Protein AF-A0A2M8T630-F1 (afdb_monomer_lite)

Sequence (94 aa):
MEMFDGIELLSTEGIIDYNGVQDFPGGYVLIGYHYDGRYVIDTNKSKNGLGYMLYLDSIDDIEDAVNLDSNFEIWFDTLVSFNGTKYWEVSPNN

Secondary structure (DSSP, 8-state):
----SSEEEPPHHHHHHHHTT--PPTTEEEEEEETTEEEEEETTTGGGSSS-EEEE-TT--GGGPEE-SS-HHHHHHHHHHHHTTSS-------

Foldseek 3Di:
DPQQQDKAFADPVRQVVVVVPDPAPPQKTWGIDHRLKTWIFRNVCVVVPWQGIWIDHNPDDPVPTDGPRGDPVVVVVVVCVVCDPPRDDDDDDD

Structure (mmCIF, N/CA/C/O backbone):
data_AF-A0A2M8T630-F1
#
_entry.id   AF-A0A2M8T630-F1
#
loop_
_atom_site.group_PDB
_atom_site.id
_atom_site.type_symbol
_atom_site.label_atom_id
_atom_site.label_alt_id
_atom_site.label_comp_id
_atom_site.label_asym_id
_atom_site.label_entity_id
_atom_site.label_seq_id
_atom_site.pdbx_PDB_ins_code
_atom_site.Cartn_x
_atom_site.Cartn_y
_atom_site.Cartn_z
_atom_site.occupancy
_atom_site.B_iso_or_equiv
_atom_site.auth_seq_id
_atom_site.auth_comp_id
_atom_site.auth_asym_id
_atom_site.auth_atom_id
_atom_site.pdbx_PDB_model_num
ATOM 1 N N . MET A 1 1 ? 23.638 -1.778 1.362 1.00 48.75 1 MET A N 1
ATOM 2 C CA . MET A 1 1 ? 22.298 -1.357 1.800 1.00 48.75 1 MET A CA 1
ATOM 3 C C . MET A 1 1 ? 21.898 -2.354 2.864 1.00 48.75 1 MET A C 1
ATOM 5 O O . MET A 1 1 ? 21.920 -3.541 2.563 1.00 48.75 1 MET A O 1
ATOM 9 N N . GLU A 1 2 ? 21.739 -1.921 4.115 1.00 50.28 2 GLU A N 1
ATOM 10 C CA . GLU A 1 2 ? 21.213 -2.815 5.151 1.00 50.28 2 GLU A CA 1
ATOM 11 C C . GLU A 1 2 ? 19.765 -3.121 4.791 1.00 50.28 2 GLU A C 1
ATOM 13 O O . GLU A 1 2 ? 18.978 -2.211 4.542 1.00 50.28 2 GLU A O 1
ATOM 18 N N . MET A 1 3 ? 19.461 -4.403 4.645 1.00 50.72 3 MET A N 1
ATOM 19 C CA . MET A 1 3 ? 18.132 -4.859 4.281 1.00 50.72 3 MET A CA 1
ATOM 20 C C . MET A 1 3 ? 17.322 -4.897 5.575 1.00 50.72 3 MET A C 1
ATOM 22 O O . MET A 1 3 ? 17.622 -5.698 6.462 1.00 50.72 3 MET A O 1
ATOM 26 N N . PHE A 1 4 ? 16.367 -3.980 5.721 1.00 58.59 4 PHE A N 1
ATOM 27 C CA . PHE A 1 4 ? 15.449 -3.999 6.854 1.00 58.59 4 PHE A CA 1
ATOM 28 C C . PHE A 1 4 ? 14.614 -5.282 6.791 1.00 58.59 4 PHE A C 1
ATOM 30 O O . PHE A 1 4 ? 14.013 -5.589 5.765 1.00 58.59 4 PHE A O 1
ATOM 37 N N . ASP A 1 5 ? 14.577 -6.030 7.892 1.00 68.12 5 ASP A N 1
ATOM 38 C CA . ASP A 1 5 ? 13.879 -7.321 8.007 1.00 68.12 5 ASP A CA 1
ATOM 39 C C . ASP A 1 5 ? 12.362 -7.133 8.237 1.00 68.12 5 ASP A C 1
ATOM 41 O O . ASP A 1 5 ? 11.734 -7.841 9.022 1.00 68.12 5 ASP A O 1
ATOM 45 N N . GLY A 1 6 ? 11.778 -6.097 7.629 1.00 78.06 6 GLY A N 1
ATOM 46 C CA . GLY A 1 6 ? 10.436 -5.621 7.939 1.00 78.06 6 GLY A CA 1
ATOM 47 C C . GLY A 1 6 ? 9.813 -4.781 6.831 1.00 78.06 6 GLY A C 1
ATOM 48 O O . GLY A 1 6 ? 10.312 -4.704 5.711 1.00 78.06 6 GLY A O 1
ATOM 49 N N . ILE A 1 7 ? 8.672 -4.178 7.153 1.00 86.50 7 ILE A N 1
ATOM 50 C CA . ILE A 1 7 ? 7.923 -3.334 6.223 1.00 86.50 7 ILE A CA 1
ATOM 51 C C . ILE A 1 7 ? 8.436 -1.903 6.331 1.00 86.50 7 ILE A C 1
ATOM 53 O O . ILE A 1 7 ? 8.436 -1.321 7.415 1.00 86.50 7 ILE A O 1
ATOM 57 N N . GLU A 1 8 ? 8.832 -1.333 5.199 1.00 88.44 8 GLU A N 1
ATOM 58 C CA . GLU A 1 8 ? 9.260 0.056 5.094 1.00 88.44 8 GLU A CA 1
ATOM 59 C C . GLU A 1 8 ? 8.145 0.885 4.457 1.00 88.44 8 GLU A C 1
ATOM 61 O O . GLU A 1 8 ? 7.710 0.606 3.340 1.00 88.44 8 GLU A O 1
ATOM 66 N N . LEU A 1 9 ? 7.676 1.911 5.166 1.00 91.38 9 LEU A N 1
ATOM 67 C CA . LEU A 1 9 ? 6.747 2.903 4.631 1.00 91.38 9 LEU A CA 1
ATOM 68 C C . LEU A 1 9 ? 7.517 4.130 4.153 1.00 91.38 9 LEU A C 1
ATOM 70 O O . LEU A 1 9 ? 8.367 4.658 4.869 1.00 91.38 9 LEU A O 1
ATOM 74 N N . LEU A 1 10 ? 7.182 4.606 2.958 1.00 92.06 10 LEU A N 1
ATOM 75 C CA . LEU A 1 10 ? 7.792 5.800 2.390 1.00 92.06 10 LEU A CA 1
ATOM 76 C C . LEU A 1 10 ? 7.324 7.058 3.129 1.00 92.06 10 LEU A C 1
ATOM 78 O O . LEU A 1 10 ? 6.147 7.200 3.471 1.00 92.06 10 LEU A O 1
ATOM 82 N N . SER A 1 11 ? 8.236 8.018 3.310 1.00 91.38 11 SER A N 1
ATOM 83 C CA . SER A 1 11 ? 7.845 9.384 3.671 1.00 91.38 11 SER A CA 1
ATOM 84 C C . SER A 1 11 ? 7.021 10.013 2.544 1.00 91.38 11 SER A C 1
ATOM 86 O O . SER A 1 11 ? 7.034 9.541 1.408 1.00 91.38 11 SER A O 1
ATOM 88 N N . THR A 1 12 ? 6.335 11.123 2.813 1.00 92.19 12 THR A N 1
ATOM 89 C CA . THR A 1 12 ? 5.604 11.844 1.760 1.00 92.19 12 THR A CA 1
ATOM 90 C C . THR A 1 12 ? 6.518 12.331 0.638 1.00 92.19 12 THR A C 1
ATOM 92 O O . THR A 1 12 ? 6.106 12.297 -0.518 1.00 92.19 12 THR A O 1
ATOM 95 N N . GLU A 1 13 ? 7.755 12.747 0.946 1.00 92.88 13 GLU A N 1
ATOM 96 C CA . GLU A 1 13 ? 8.738 13.073 -0.097 1.00 92.88 13 GLU A CA 1
ATOM 97 C C . GLU A 1 13 ? 9.152 11.818 -0.867 1.00 92.88 13 GLU A C 1
ATOM 99 O O . GLU A 1 13 ? 9.148 11.831 -2.092 1.00 92.88 13 GLU A O 1
ATOM 104 N N . GLY A 1 14 ? 9.395 10.705 -0.165 1.00 91.00 14 GLY A N 1
ATOM 105 C CA . GLY A 1 14 ? 9.694 9.422 -0.795 1.00 91.00 14 GLY A CA 1
ATOM 106 C C . GLY A 1 14 ? 8.581 8.965 -1.740 1.00 91.00 14 GLY A C 1
ATOM 107 O O . GLY A 1 14 ? 8.863 8.519 -2.845 1.00 91.00 14 GLY A O 1
ATOM 108 N N . ILE A 1 15 ? 7.312 9.130 -1.364 1.00 92.38 15 ILE A N 1
ATOM 109 C CA . ILE A 1 15 ? 6.178 8.825 -2.245 1.00 92.38 15 ILE A CA 1
ATOM 110 C C . ILE A 1 15 ? 6.268 9.650 -3.533 1.00 92.38 15 ILE A C 1
ATOM 112 O O . ILE A 1 15 ? 6.078 9.090 -4.609 1.00 92.38 15 ILE A O 1
ATOM 116 N N . ILE A 1 16 ? 6.576 10.945 -3.452 1.00 90.56 16 ILE A N 1
ATOM 117 C CA . ILE A 1 16 ? 6.706 11.808 -4.635 1.00 90.56 16 ILE A CA 1
ATOM 118 C C . ILE A 1 16 ? 7.889 11.357 -5.504 1.00 90.56 16 ILE A C 1
ATOM 120 O O . ILE A 1 16 ? 7.727 11.175 -6.711 1.00 90.56 16 ILE A O 1
ATOM 124 N N . ASP A 1 17 ? 9.050 11.133 -4.891 1.00 90.50 17 ASP A N 1
ATOM 125 C CA . ASP A 1 17 ? 10.292 10.823 -5.597 1.00 90.50 17 ASP A CA 1
ATOM 126 C C . ASP A 1 17 ? 10.251 9.438 -6.252 1.00 90.50 17 ASP A C 1
ATOM 128 O O . ASP A 1 17 ? 10.511 9.302 -7.450 1.00 90.50 17 ASP A O 1
ATOM 132 N N . TYR A 1 18 ? 9.873 8.402 -5.496 1.00 88.56 18 TYR A N 1
ATOM 133 C CA . TYR A 1 18 ? 9.842 7.033 -6.005 1.00 88.56 18 TYR A CA 1
ATOM 134 C C . TYR A 1 18 ? 8.753 6.847 -7.060 1.00 88.56 18 TYR A C 1
ATOM 136 O O . TYR A 1 18 ? 9.023 6.235 -8.089 1.00 88.56 18 TYR A O 1
ATOM 144 N N . ASN A 1 19 ? 7.549 7.402 -6.874 1.00 89.69 19 ASN A N 1
ATOM 145 C CA . ASN A 1 19 ? 6.495 7.285 -7.890 1.00 89.69 19 ASN A CA 1
ATOM 146 C C . ASN A 1 19 ? 6.782 8.109 -9.152 1.00 89.69 19 ASN A C 1
ATOM 148 O O . ASN A 1 19 ? 6.208 7.813 -10.194 1.00 89.69 19 ASN A O 1
ATOM 152 N N . GLY A 1 20 ? 7.688 9.092 -9.101 1.00 83.88 20 GLY A N 1
ATOM 153 C CA . GLY A 1 20 ? 8.148 9.807 -10.293 1.00 83.88 20 GLY A CA 1
ATOM 154 C C . GLY A 1 20 ? 8.918 8.929 -11.289 1.00 83.88 20 GLY A C 1
ATOM 155 O O . GLY A 1 20 ? 9.036 9.299 -12.456 1.00 83.88 20 GLY A O 1
ATOM 156 N N . VAL A 1 21 ? 9.430 7.776 -10.842 1.00 84.00 21 VAL A N 1
ATOM 157 C CA . VAL A 1 21 ? 10.201 6.825 -11.663 1.00 84.00 21 VAL A CA 1
ATOM 158 C C . VAL A 1 21 ? 9.569 5.431 -11.757 1.00 84.00 21 VAL A C 1
ATOM 160 O O . VAL A 1 21 ? 10.099 4.588 -12.478 1.00 84.00 21 VAL A O 1
ATOM 163 N N . GLN A 1 22 ? 8.466 5.165 -11.046 1.00 81.75 22 GLN A 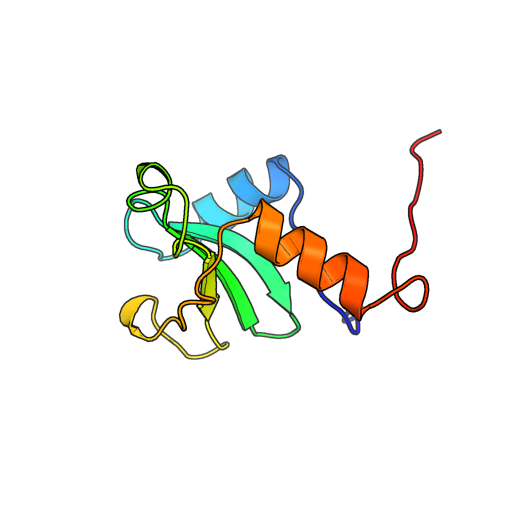N 1
ATOM 164 C CA . GLN A 1 22 ? 7.731 3.902 -11.175 1.00 81.75 22 GLN A CA 1
ATOM 165 C C . GLN A 1 22 ? 7.003 3.834 -12.520 1.00 81.75 22 GLN A C 1
ATOM 167 O O . GLN A 1 22 ? 6.397 4.811 -12.955 1.00 81.75 22 GLN A O 1
ATOM 172 N N . ASP A 1 23 ? 6.990 2.651 -13.133 1.00 83.25 23 ASP A N 1
ATOM 173 C CA . ASP A 1 23 ? 6.261 2.384 -14.381 1.00 83.25 23 ASP A CA 1
ATOM 174 C C . ASP A 1 23 ? 4.821 1.919 -14.112 1.00 83.25 23 ASP A C 1
ATOM 176 O O . ASP A 1 23 ? 4.318 0.948 -14.675 1.00 83.25 23 ASP A O 1
ATOM 180 N N . PHE A 1 24 ? 4.157 2.571 -13.158 1.00 86.12 24 PHE A N 1
ATOM 181 C CA . PHE A 1 24 ? 2.765 2.272 -12.860 1.00 86.12 24 PHE A CA 1
ATOM 182 C C . PHE A 1 24 ? 1.826 3.058 -13.778 1.00 86.12 24 PHE A C 1
ATOM 184 O O . PHE A 1 24 ? 2.072 4.235 -14.064 1.00 86.12 24 PHE A O 1
ATOM 191 N N . PRO A 1 25 ? 0.690 2.466 -14.195 1.00 85.31 25 PRO A N 1
ATOM 192 C CA . PRO A 1 25 ? -0.367 3.221 -14.842 1.00 85.31 25 PRO A CA 1
ATOM 193 C C . PRO A 1 25 ? -0.866 4.362 -13.950 1.00 85.31 25 PRO A C 1
ATOM 195 O O . PRO A 1 25 ? -0.751 4.344 -12.722 1.00 85.31 25 PRO A O 1
ATOM 198 N N . GLY A 1 26 ? -1.487 5.361 -14.574 1.00 87.69 26 GLY A N 1
ATOM 199 C CA . GLY A 1 26 ? -2.044 6.494 -13.846 1.00 87.69 26 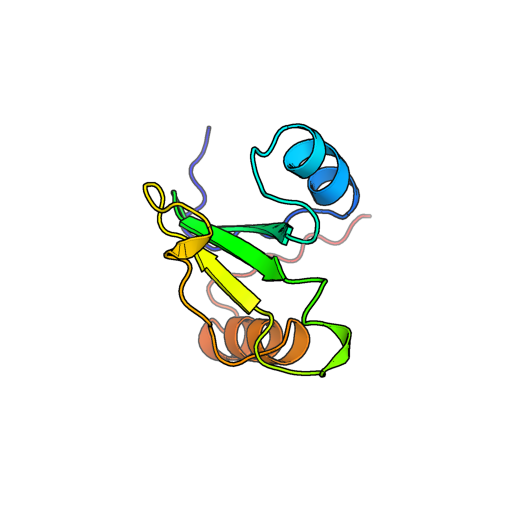GLY A CA 1
ATOM 200 C C . GLY A 1 26 ? -3.036 6.061 -12.761 1.00 87.69 26 GLY A C 1
ATOM 201 O O . GLY A 1 26 ? -3.979 5.312 -13.016 1.00 87.69 26 GLY A O 1
ATOM 202 N N . GLY A 1 27 ? -2.847 6.594 -11.556 1.00 90.88 27 GLY A N 1
ATOM 203 C CA . GLY A 1 27 ? -3.741 6.366 -10.426 1.00 90.88 27 GLY A CA 1
ATOM 204 C C . GLY A 1 27 ? -3.291 5.277 -9.454 1.00 90.88 27 GLY A C 1
ATOM 205 O O . GLY A 1 27 ? -3.999 5.054 -8.476 1.00 90.88 27 GLY A O 1
ATOM 206 N N . TYR A 1 28 ? -2.125 4.666 -9.651 1.00 93.19 28 TYR A N 1
ATOM 207 C CA . TYR A 1 28 ? -1.494 3.794 -8.661 1.00 93.19 28 TYR A CA 1
ATOM 208 C C . TYR A 1 28 ? -0.341 4.512 -7.963 1.00 93.19 28 TYR A C 1
ATOM 210 O O . TYR A 1 28 ? 0.441 5.209 -8.605 1.00 93.19 28 TYR A O 1
ATOM 218 N N . VAL A 1 29 ? -0.251 4.363 -6.644 1.00 94.06 29 VAL A N 1
ATOM 219 C CA . VAL A 1 29 ? 0.759 5.035 -5.820 1.00 94.06 29 VAL A CA 1
ATOM 220 C C . VAL A 1 29 ? 1.444 4.018 -4.924 1.00 94.06 29 VAL A C 1
ATOM 222 O O . VAL A 1 29 ? 0.817 3.443 -4.040 1.00 94.06 29 VAL A O 1
ATOM 225 N N . LEU A 1 30 ? 2.737 3.813 -5.132 1.00 94.50 30 LEU A N 1
ATOM 226 C CA . LEU A 1 30 ? 3.616 3.089 -4.226 1.00 94.50 30 LEU A CA 1
ATOM 227 C C . LEU A 1 30 ? 3.714 3.826 -2.886 1.00 94.50 30 LEU A C 1
ATOM 229 O O . LEU A 1 30 ? 4.028 5.018 -2.862 1.00 94.50 30 LEU A O 1
ATOM 233 N N . ILE A 1 31 ? 3.513 3.104 -1.786 1.00 94.94 31 ILE A N 1
ATOM 234 C CA . ILE A 1 31 ? 3.577 3.662 -0.427 1.00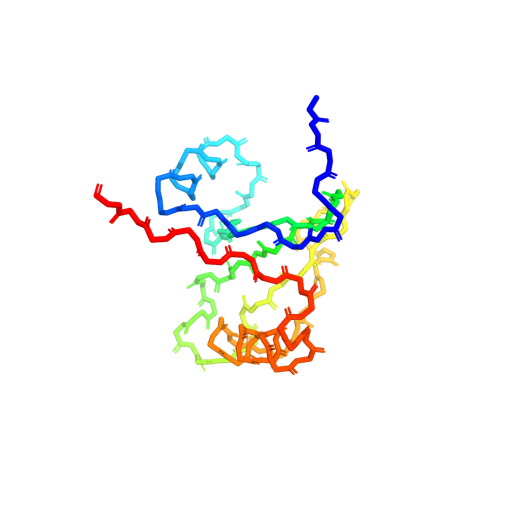 94.94 31 ILE A CA 1
ATOM 235 C C . ILE A 1 31 ? 4.588 2.966 0.485 1.00 94.94 31 ILE A C 1
ATOM 237 O O . ILE A 1 31 ? 4.891 3.477 1.561 1.00 94.94 31 ILE A O 1
ATOM 241 N N . GLY A 1 32 ? 5.114 1.812 0.085 1.00 92.69 32 GLY A N 1
ATOM 242 C CA . GLY A 1 32 ? 6.049 1.065 0.910 1.00 92.69 32 GLY A CA 1
ATOM 243 C C . GLY A 1 32 ? 6.468 -0.259 0.298 1.00 92.69 32 GLY A C 1
ATOM 244 O O . GLY A 1 32 ? 5.956 -0.667 -0.746 1.00 92.69 32 GLY A O 1
ATOM 245 N N . TYR A 1 33 ? 7.384 -0.930 0.983 1.00 90.81 33 TYR A N 1
ATOM 246 C CA . TYR A 1 33 ? 8.017 -2.163 0.537 1.00 90.81 33 TYR A CA 1
ATOM 247 C C . TYR A 1 33 ? 8.100 -3.197 1.658 1.00 90.81 33 TYR A C 1
ATOM 249 O O . TYR A 1 33 ? 8.077 -2.869 2.845 1.00 90.81 33 TYR A O 1
ATOM 257 N N . HIS A 1 34 ? 8.216 -4.460 1.265 1.00 88.69 34 HIS A N 1
ATOM 258 C CA . HIS A 1 34 ? 8.560 -5.575 2.138 1.0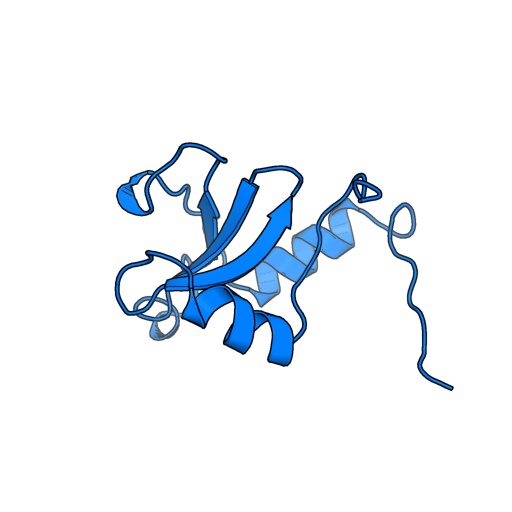0 88.69 34 HIS A CA 1
ATOM 259 C C . HIS A 1 34 ? 9.475 -6.524 1.370 1.00 88.69 34 HIS A C 1
ATOM 261 O O . HIS A 1 34 ? 8.995 -7.263 0.507 1.00 88.69 34 HIS A O 1
ATOM 267 N N . TYR A 1 35 ? 10.776 -6.473 1.666 1.00 85.06 35 TYR A N 1
ATOM 268 C CA . TYR A 1 35 ? 11.821 -7.027 0.800 1.00 85.06 35 TYR A CA 1
ATOM 269 C C . TYR A 1 35 ? 11.636 -6.531 -0.642 1.00 85.06 35 TYR A C 1
ATOM 271 O O . TYR A 1 35 ? 11.677 -5.327 -0.885 1.00 85.06 35 TYR A O 1
ATOM 279 N N . ASP A 1 36 ? 11.361 -7.443 -1.571 1.00 86.12 36 ASP A N 1
ATOM 280 C CA . ASP A 1 36 ? 11.174 -7.137 -2.985 1.00 86.12 36 ASP A CA 1
ATOM 281 C C . ASP A 1 36 ? 9.693 -6.869 -3.342 1.00 86.12 36 ASP A C 1
ATOM 283 O O . ASP A 1 36 ? 9.375 -6.494 -4.471 1.00 86.12 36 ASP A O 1
ATOM 287 N N . GLY A 1 37 ? 8.775 -7.033 -2.384 1.00 90.62 37 GLY A N 1
ATOM 288 C CA . GLY A 1 37 ? 7.352 -6.753 -2.557 1.00 90.62 37 GLY A CA 1
ATOM 289 C C . GLY A 1 37 ? 6.999 -5.281 -2.342 1.00 90.62 37 GLY A C 1
ATOM 290 O O . GLY A 1 37 ? 7.671 -4.561 -1.600 1.00 90.62 37 GLY A O 1
ATOM 291 N N . ARG A 1 38 ? 5.909 -4.830 -2.965 1.00 92.75 38 ARG A N 1
ATOM 292 C CA . ARG A 1 38 ? 5.465 -3.427 -3.000 1.00 92.75 38 ARG A CA 1
ATOM 293 C C . ARG A 1 38 ? 4.037 -3.288 -2.481 1.00 92.75 38 ARG A C 1
ATOM 295 O O . ARG A 1 38 ? 3.142 -4.001 -2.925 1.00 92.75 38 ARG A O 1
ATOM 302 N N . TYR A 1 39 ? 3.810 -2.318 -1.601 1.00 94.50 39 TYR A N 1
ATOM 303 C CA . TYR A 1 39 ? 2.473 -1.880 -1.198 1.00 94.50 39 TYR A CA 1
ATOM 304 C C . TYR A 1 39 ? 2.038 -0.688 -2.043 1.00 94.50 39 TYR A C 1
ATOM 306 O O . TYR A 1 39 ? 2.751 0.316 -2.128 1.00 94.50 39 TYR A O 1
ATOM 314 N N . VAL A 1 40 ? 0.859 -0.790 -2.652 1.00 94.88 40 VAL A N 1
ATOM 315 C CA . VAL A 1 40 ? 0.356 0.184 -3.627 1.00 94.88 40 VAL A CA 1
ATOM 316 C C . VAL A 1 40 ? -1.084 0.580 -3.304 1.00 94.88 40 VAL A C 1
ATOM 318 O O . VAL A 1 40 ? -1.896 -0.246 -2.896 1.00 94.88 40 VAL A O 1
ATOM 321 N N . ILE A 1 41 ? -1.408 1.855 -3.504 1.00 95.00 41 ILE A N 1
ATOM 322 C CA . ILE A 1 41 ? -2.757 2.413 -3.409 1.00 95.00 41 ILE A CA 1
ATOM 323 C C . ILE A 1 41 ? -3.321 2.634 -4.811 1.00 95.00 41 ILE A C 1
ATOM 325 O O . ILE A 1 41 ? -2.739 3.369 -5.606 1.00 95.00 41 ILE A O 1
ATOM 329 N N . ASP A 1 42 ? -4.502 2.081 -5.079 1.00 94.50 42 ASP A N 1
ATOM 330 C CA . ASP A 1 42 ? -5.334 2.439 -6.231 1.00 94.50 42 ASP A CA 1
ATOM 331 C C . ASP A 1 42 ? -6.173 3.691 -5.904 1.00 94.50 42 ASP A C 1
ATOM 333 O O . ASP A 1 42 ? -7.254 3.642 -5.307 1.00 94.50 42 ASP A O 1
ATOM 337 N N . THR A 1 43 ? -5.678 4.859 -6.308 1.00 92.50 43 THR A N 1
ATOM 338 C CA . THR A 1 43 ? -6.346 6.152 -6.085 1.00 92.50 43 THR A CA 1
ATOM 339 C C . THR A 1 43 ? -7.627 6.322 -6.904 1.00 92.50 43 THR A C 1
ATOM 341 O O . THR A 1 43 ? -8.460 7.166 -6.564 1.00 92.50 43 THR A O 1
ATOM 344 N N . ASN A 1 44 ? -7.841 5.512 -7.946 1.00 91.19 44 ASN A N 1
ATOM 345 C CA . ASN A 1 44 ? -9.104 5.516 -8.681 1.00 91.19 44 ASN A CA 1
ATOM 346 C C . ASN A 1 44 ? -10.217 4.872 -7.842 1.00 91.19 44 ASN A C 1
ATOM 348 O O . ASN A 1 44 ? -11.367 5.318 -7.896 1.00 91.19 44 ASN A O 1
ATOM 352 N N . LYS A 1 45 ? -9.875 3.868 -7.024 1.00 89.88 45 LYS A N 1
ATOM 353 C CA . LYS A 1 45 ? -10.804 3.189 -6.107 1.00 89.88 45 LYS A CA 1
ATOM 354 C C . LYS A 1 45 ? -10.892 3.821 -4.721 1.00 89.88 45 LYS A C 1
ATOM 356 O O . LYS A 1 45 ? -11.873 3.567 -4.024 1.00 89.88 45 LYS A O 1
ATOM 361 N N . SER A 1 46 ? -9.945 4.677 -4.332 1.00 84.56 46 SER A N 1
ATOM 362 C CA . SER A 1 46 ? -9.909 5.277 -2.985 1.00 84.56 46 SER A CA 1
ATOM 363 C C . SER A 1 46 ? -11.186 6.035 -2.606 1.00 84.56 46 SER A C 1
ATOM 365 O O . SER A 1 46 ? -11.596 6.039 -1.446 1.00 84.56 46 SER A O 1
ATOM 367 N N . LYS A 1 47 ? -11.897 6.585 -3.598 1.00 82.75 47 LYS A N 1
ATOM 368 C CA . LYS A 1 47 ? -13.188 7.272 -3.419 1.00 82.75 47 LYS A CA 1
ATOM 369 C C . LYS A 1 47 ? -14.315 6.365 -2.909 1.00 82.75 47 LYS A C 1
ATOM 371 O O . LYS A 1 47 ? -15.301 6.877 -2.390 1.00 82.75 47 LYS A O 1
ATOM 376 N N . ASN A 1 48 ? -14.176 5.045 -3.046 1.00 79.88 48 ASN A N 1
ATOM 377 C CA . ASN A 1 48 ? -15.179 4.058 -2.637 1.00 79.88 48 ASN A CA 1
ATOM 378 C C . ASN A 1 48 ? -14.960 3.535 -1.203 1.00 79.88 48 ASN A C 1
ATOM 380 O O . ASN A 1 48 ? -15.762 2.745 -0.712 1.00 79.88 48 ASN A O 1
ATOM 384 N N . GLY A 1 49 ? -13.898 3.980 -0.520 1.00 76.69 49 GLY A N 1
ATOM 385 C CA . GLY A 1 49 ? -13.669 3.767 0.912 1.00 76.69 49 GLY A CA 1
ATOM 386 C C . GLY A 1 49 ? -12.985 2.455 1.318 1.00 76.69 49 GLY A C 1
ATOM 387 O O . GLY A 1 49 ? -12.375 2.432 2.384 1.00 76.69 49 GLY A O 1
ATOM 388 N N . LEU A 1 50 ? -13.035 1.394 0.504 1.00 84.44 50 LEU A N 1
ATOM 389 C CA . LEU A 1 50 ? -12.406 0.086 0.765 1.00 84.44 50 LEU A CA 1
ATOM 390 C C . LEU A 1 50 ? -11.870 -0.561 -0.523 1.00 84.44 50 LEU A C 1
ATOM 392 O O . LEU A 1 50 ? -12.282 -0.189 -1.622 1.00 84.44 50 LEU A O 1
ATOM 396 N N . GLY A 1 51 ? -10.987 -1.555 -0.370 1.00 88.44 51 GLY A N 1
ATOM 397 C CA . GLY A 1 51 ? -10.504 -2.414 -1.459 1.00 88.44 51 GLY A CA 1
ATOM 398 C C . GLY A 1 51 ? -9.544 -1.722 -2.426 1.00 88.44 51 GLY A C 1
ATOM 399 O O . GLY A 1 51 ? -9.521 -2.059 -3.612 1.00 88.44 51 GLY A O 1
ATOM 400 N N . TYR A 1 52 ? -8.811 -0.719 -1.938 1.00 93.88 52 TYR A N 1
ATOM 401 C CA . TYR A 1 52 ? -7.849 0.048 -2.731 1.00 93.88 52 TYR A CA 1
ATOM 402 C C . TYR A 1 52 ? -6.393 -0.176 -2.310 1.00 93.88 52 TYR A C 1
ATOM 404 O O . TYR A 1 52 ? -5.496 0.352 -2.964 1.00 93.88 52 TYR A O 1
ATOM 412 N N . MET A 1 53 ? -6.154 -0.939 -1.241 1.00 95.75 53 MET A N 1
ATOM 413 C CA . MET A 1 53 ? -4.820 -1.407 -0.874 1.00 95.75 53 MET A CA 1
ATOM 414 C C . MET A 1 53 ? -4.462 -2.663 -1.657 1.00 95.75 53 MET A C 1
ATOM 416 O O . MET A 1 53 ? -5.208 -3.643 -1.651 1.00 95.75 53 MET A O 1
ATOM 42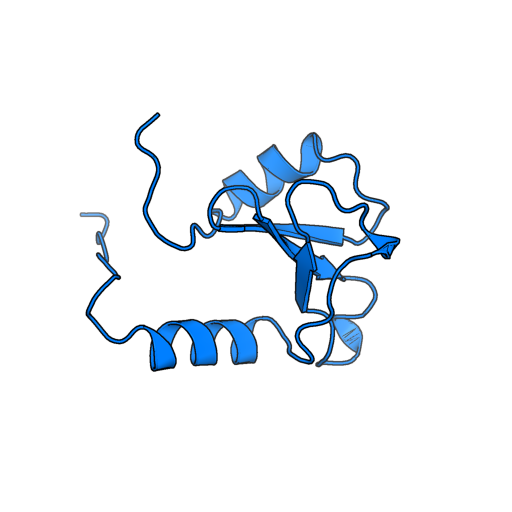0 N N . LEU A 1 54 ? -3.301 -2.622 -2.298 1.00 95.19 54 LEU A N 1
ATOM 421 C CA . LEU A 1 54 ? -2.774 -3.683 -3.137 1.00 95.19 54 LEU A CA 1
ATOM 422 C C . LEU A 1 54 ? -1.383 -4.102 -2.657 1.00 95.19 54 LEU A C 1
ATOM 424 O O . LEU A 1 54 ? -0.618 -3.283 -2.136 1.00 95.19 54 LEU A O 1
ATOM 428 N N . TYR A 1 55 ? -1.049 -5.367 -2.883 1.00 94.31 55 TYR A N 1
ATOM 429 C CA . TYR A 1 55 ? 0.303 -5.894 -2.743 1.00 94.31 55 TYR A CA 1
ATOM 430 C C . TYR A 1 55 ? 0.767 -6.482 -4.074 1.00 94.31 55 TYR A C 1
ATOM 432 O O . TYR A 1 55 ? 0.035 -7.252 -4.693 1.00 94.31 55 TYR A O 1
ATOM 440 N N . LEU A 1 56 ? 1.969 -6.108 -4.507 1.00 93.31 56 LEU A N 1
ATOM 441 C CA . LEU A 1 56 ? 2.633 -6.688 -5.671 1.00 93.31 56 LEU A CA 1
ATOM 442 C C . LEU A 1 56 ? 3.863 -7.450 -5.204 1.00 93.31 56 LEU A C 1
ATOM 444 O O . LEU A 1 56 ? 4.683 -6.890 -4.467 1.00 93.31 56 LEU A O 1
ATOM 448 N N . ASP A 1 57 ? 4.035 -8.675 -5.690 1.00 87.94 57 ASP A N 1
ATOM 449 C CA . ASP A 1 57 ? 5.332 -9.328 -5.608 1.00 87.94 57 ASP A CA 1
ATOM 450 C C . ASP A 1 57 ? 6.333 -8.623 -6.552 1.00 87.94 57 ASP A C 1
ATOM 452 O O . ASP A 1 57 ? 6.002 -7.815 -7.430 1.00 87.94 57 ASP A O 1
ATOM 456 N N . SER A 1 58 ? 7.602 -8.913 -6.328 1.00 75.75 58 SER A N 1
ATOM 457 C CA . SER A 1 58 ? 8.785 -8.406 -7.017 1.00 75.75 58 SER A CA 1
ATOM 458 C C . SER A 1 58 ? 8.773 -8.549 -8.537 1.00 75.75 58 SER A C 1
ATOM 460 O O . SER A 1 58 ? 9.424 -7.769 -9.233 1.00 75.75 58 SER A O 1
ATOM 462 N N . ILE A 1 59 ? 8.028 -9.526 -9.048 1.00 77.44 59 ILE A N 1
ATOM 463 C CA . ILE A 1 59 ? 7.948 -9.868 -10.471 1.00 77.44 59 ILE A CA 1
ATOM 464 C C . ILE A 1 59 ? 6.601 -9.522 -11.101 1.00 77.44 59 ILE A C 1
ATOM 466 O O . ILE A 1 59 ? 6.468 -9.643 -12.316 1.00 77.44 59 ILE A O 1
ATOM 470 N N . ASP A 1 60 ? 5.628 -9.116 -10.289 1.00 82.81 60 ASP A N 1
ATOM 471 C CA . ASP A 1 60 ? 4.262 -8.929 -10.751 1.00 82.81 60 ASP A CA 1
ATOM 472 C C . ASP A 1 60 ? 4.097 -7.561 -11.410 1.00 82.81 60 ASP A C 1
ATOM 474 O O . ASP A 1 60 ? 4.570 -6.522 -10.914 1.00 82.81 60 ASP A O 1
ATOM 478 N N . ASP A 1 61 ? 3.361 -7.572 -12.517 1.00 85.44 61 ASP A N 1
ATOM 479 C CA . ASP A 1 61 ? 2.772 -6.370 -13.075 1.00 85.44 61 ASP A CA 1
ATOM 480 C C . ASP A 1 61 ? 1.588 -5.927 -12.200 1.00 85.44 61 ASP A C 1
ATOM 482 O O . ASP A 1 61 ? 1.007 -6.690 -11.428 1.00 85.44 61 ASP A O 1
ATOM 486 N N . ILE A 1 62 ? 1.187 -4.663 -12.326 1.00 87.12 62 ILE A N 1
ATOM 487 C CA . ILE A 1 62 ? 0.085 -4.096 -11.531 1.00 87.1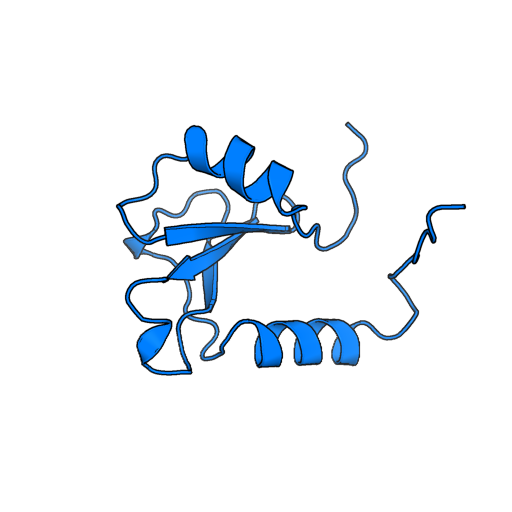2 62 ILE A CA 1
ATOM 488 C C . ILE A 1 62 ? -1.255 -4.827 -11.725 1.00 87.12 62 ILE A C 1
ATOM 490 O O . ILE A 1 62 ? -2.123 -4.759 -10.857 1.00 87.12 62 ILE A O 1
ATOM 494 N N . GLU A 1 63 ? -1.436 -5.511 -12.857 1.00 86.88 63 GLU A N 1
ATOM 495 C CA . GLU A 1 63 ? -2.642 -6.286 -13.169 1.00 86.88 63 GLU A CA 1
ATOM 496 C C . GLU A 1 63 ? -2.758 -7.555 -12.314 1.00 86.88 63 GLU A C 1
ATOM 498 O O . GLU A 1 63 ? -3.874 -7.983 -12.016 1.00 86.88 63 GLU A O 1
ATOM 503 N N . ASP A 1 64 ? -1.624 -8.094 -11.863 1.00 89.81 64 ASP A N 1
ATOM 504 C CA . ASP A 1 64 ? -1.538 -9.282 -11.010 1.00 89.81 64 ASP A CA 1
ATOM 505 C C . ASP A 1 64 ? -1.531 -8.929 -9.512 1.00 89.81 64 ASP A C 1
ATOM 507 O O . ASP A 1 64 ? -1.479 -9.808 -8.649 1.00 89.81 64 ASP A O 1
ATOM 511 N N . ALA A 1 65 ? -1.633 -7.637 -9.182 1.00 91.88 65 ALA A N 1
ATOM 512 C CA . ALA A 1 65 ? -1.619 -7.162 -7.809 1.00 91.88 65 ALA A CA 1
ATOM 513 C C . ALA A 1 65 ? -2.749 -7.784 -6.969 1.00 91.88 65 ALA A C 1
ATOM 515 O O . ALA A 1 65 ? -3.935 -7.746 -7.317 1.00 91.88 65 ALA A O 1
ATOM 516 N N . VAL A 1 66 ? -2.387 -8.288 -5.791 1.00 94.12 66 VAL A N 1
ATOM 517 C CA . VAL A 1 66 ? -3.332 -8.865 -4.837 1.00 94.12 66 VAL A CA 1
ATOM 518 C C . VAL A 1 66 ? -4.072 -7.741 -4.121 1.00 94.12 66 VAL A C 1
ATOM 520 O O . VAL A 1 66 ? -3.458 -6.894 -3.471 1.00 94.12 66 VAL A O 1
ATOM 523 N N . ASN A 1 67 ? -5.404 -7.747 -4.197 1.00 93.62 67 ASN A N 1
ATOM 524 C CA . ASN A 1 67 ? -6.229 -6.864 -3.378 1.00 93.62 67 ASN A CA 1
ATOM 525 C C . ASN A 1 67 ? -6.204 -7.333 -1.921 1.00 93.62 67 ASN A C 1
ATOM 527 O O . ASN A 1 67 ? -6.487 -8.494 -1.637 1.00 93.62 67 ASN A O 1
ATOM 531 N N . LEU A 1 68 ? -5.884 -6.423 -1.003 1.00 93.94 68 LEU A N 1
ATOM 532 C CA . LEU A 1 68 ? -5.849 -6.702 0.433 1.00 93.94 68 LEU A CA 1
ATOM 533 C C . LEU A 1 68 ? -7.227 -6.542 1.103 1.00 93.94 68 LEU A C 1
ATOM 535 O O . LEU A 1 68 ? -7.326 -6.615 2.325 1.00 93.94 68 LEU A O 1
ATOM 539 N N . ASP A 1 69 ? -8.277 -6.290 0.313 1.00 92.81 69 ASP A N 1
ATOM 540 C CA . ASP A 1 69 ? -9.665 -6.068 0.732 1.00 92.81 69 ASP A CA 1
ATOM 541 C C . ASP A 1 69 ? -9.807 -4.981 1.815 1.00 92.81 69 ASP A C 1
ATOM 543 O O . ASP A 1 69 ? -10.713 -4.993 2.650 1.00 92.81 69 ASP A O 1
ATOM 547 N N . SER A 1 70 ? -8.915 -3.987 1.783 1.00 93.25 70 SER A N 1
ATOM 548 C CA . SER A 1 70 ? -8.803 -2.949 2.807 1.00 93.25 70 SER A CA 1
ATOM 549 C C . SER A 1 70 ? -8.562 -1.555 2.218 1.00 93.25 70 SER A C 1
ATOM 551 O O . SER A 1 70 ? -8.308 -1.371 1.023 1.00 93.25 70 SER A O 1
ATOM 553 N N . ASN A 1 71 ? -8.680 -0.546 3.078 1.00 95.00 71 ASN A N 1
ATOM 554 C CA . ASN A 1 71 ? -8.125 0.787 2.859 1.00 95.00 71 ASN A CA 1
ATOM 555 C C . ASN A 1 71 ? -6.795 0.935 3.615 1.00 95.00 71 ASN A C 1
ATOM 557 O O . ASN A 1 71 ? -6.368 -0.007 4.293 1.00 95.00 71 ASN A O 1
ATOM 561 N N . PHE A 1 72 ? -6.130 2.086 3.471 1.00 93.38 72 PHE A N 1
ATOM 562 C CA . PHE A 1 72 ? -4.845 2.322 4.129 1.00 93.38 72 PHE A CA 1
ATOM 563 C C . PHE A 1 72 ? -4.974 2.228 5.651 1.00 93.38 72 PHE A C 1
ATOM 565 O O . PHE A 1 72 ? -4.156 1.586 6.296 1.00 93.38 72 PHE A O 1
ATOM 572 N N . GLU A 1 73 ? -6.027 2.807 6.221 1.00 92.81 73 GLU A N 1
ATOM 573 C CA . GLU A 1 73 ? -6.244 2.890 7.661 1.00 92.81 73 GLU A CA 1
ATOM 574 C C . GLU A 1 73 ? -6.438 1.506 8.291 1.00 92.81 73 GLU A C 1
ATOM 576 O O . GLU A 1 73 ? -5.795 1.190 9.285 1.00 92.81 73 GLU A O 1
ATOM 581 N N . ILE A 1 74 ? -7.276 0.656 7.690 1.00 93.81 74 ILE A N 1
ATOM 582 C CA . ILE A 1 74 ? -7.527 -0.718 8.148 1.00 93.81 74 ILE A CA 1
ATOM 583 C C . ILE A 1 74 ? -6.278 -1.575 7.972 1.00 93.81 74 ILE A C 1
ATOM 585 O O . ILE A 1 74 ? -5.933 -2.344 8.869 1.00 93.81 74 ILE A O 1
ATOM 589 N N . TRP A 1 75 ? -5.595 -1.453 6.830 1.00 93.62 75 TRP A N 1
ATOM 590 C CA . TRP A 1 75 ? -4.350 -2.179 6.594 1.00 93.62 75 TRP A CA 1
ATOM 591 C C . TRP A 1 75 ? -3.278 -1.786 7.612 1.00 93.62 75 TRP A C 1
ATOM 593 O O . TRP A 1 75 ? -2.641 -2.661 8.191 1.00 93.62 75 TRP A O 1
ATOM 603 N N . PHE A 1 76 ? -3.115 -0.489 7.877 1.00 91.69 76 PHE A N 1
ATOM 604 C CA . PHE A 1 76 ? -2.116 0.018 8.808 1.00 91.69 76 PHE A CA 1
ATOM 605 C C . PHE A 1 76 ? -2.447 -0.347 10.260 1.00 91.69 76 PHE A C 1
ATOM 607 O O . PHE A 1 76 ? -1.570 -0.802 10.989 1.00 91.69 76 PHE A O 1
ATOM 614 N N . ASP A 1 77 ? -3.712 -0.233 10.673 1.00 91.25 77 ASP A N 1
ATOM 615 C CA . ASP A 1 77 ? -4.161 -0.659 12.003 1.00 91.25 77 ASP A CA 1
ATOM 616 C C . ASP A 1 77 ? -3.937 -2.163 12.216 1.00 91.25 77 ASP A C 1
ATOM 618 O O . ASP A 1 77 ? -3.413 -2.585 13.249 1.00 91.25 77 ASP A O 1
ATOM 622 N N . THR A 1 78 ? -4.234 -2.972 11.195 1.00 89.25 78 THR A N 1
ATOM 623 C CA . THR A 1 78 ? -3.935 -4.410 11.173 1.00 89.25 78 THR A CA 1
ATOM 624 C C . THR A 1 78 ? -2.429 -4.642 11.293 1.00 89.25 78 THR A C 1
ATOM 626 O O . THR A 1 78 ? -1.982 -5.386 12.164 1.00 89.25 78 THR A O 1
ATOM 629 N N . LEU A 1 79 ? -1.627 -3.969 10.469 1.00 86.88 79 LEU A N 1
ATOM 630 C CA . LEU A 1 79 ? -0.174 -4.093 10.461 1.00 86.88 79 LEU A CA 1
ATOM 631 C C . LEU A 1 79 ? 0.435 -3.793 11.841 1.00 86.88 79 LEU A C 1
ATOM 633 O O . LEU A 1 79 ? 1.253 -4.571 12.337 1.00 86.88 79 LEU A O 1
ATOM 637 N N . VAL A 1 80 ? 0.028 -2.693 12.472 1.00 84.56 80 VAL A N 1
ATOM 638 C CA . VAL A 1 80 ? 0.499 -2.291 13.804 1.00 84.56 80 VAL A CA 1
ATOM 639 C C . VAL A 1 80 ? 0.015 -3.280 14.869 1.00 84.56 80 VAL A C 1
ATOM 641 O O . VAL A 1 80 ? 0.807 -3.724 15.703 1.00 84.56 80 VAL A O 1
ATOM 644 N N . SER A 1 81 ? -1.254 -3.691 14.812 1.00 84.06 81 SER A N 1
ATOM 645 C CA . SER A 1 81 ? -1.860 -4.603 15.791 1.00 84.06 81 SER A CA 1
ATOM 646 C C . SER A 1 81 ? -1.243 -6.003 15.769 1.00 84.06 81 SER A C 1
ATOM 648 O O . SER A 1 81 ? -1.011 -6.588 16.828 1.00 84.06 81 SER A O 1
ATOM 650 N N . PHE A 1 82 ? -0.943 -6.546 14.585 1.00 78.69 82 PHE A N 1
ATOM 651 C CA . PHE A 1 82 ? -0.359 -7.883 14.440 1.00 78.69 82 PHE A CA 1
ATOM 652 C C . PHE A 1 82 ? 1.142 -7.929 14.758 1.00 78.69 82 PHE A C 1
ATOM 654 O O . PHE A 1 82 ? 1.626 -8.962 15.222 1.00 78.69 82 PHE A O 1
ATOM 661 N N . ASN A 1 83 ? 1.883 -6.833 14.553 1.00 72.81 83 ASN A N 1
ATOM 662 C CA . ASN A 1 83 ? 3.330 -6.792 14.809 1.00 72.81 83 ASN A CA 1
ATOM 663 C C . ASN A 1 83 ? 3.705 -6.318 16.228 1.00 72.81 83 ASN A C 1
ATOM 665 O O . ASN A 1 83 ? 4.851 -6.500 16.654 1.00 72.81 83 ASN A O 1
ATOM 669 N N . GLY A 1 84 ? 2.751 -5.773 16.994 1.00 63.41 84 GLY A N 1
ATOM 670 C CA . GLY A 1 84 ? 2.956 -5.348 18.384 1.00 63.41 84 GLY A CA 1
ATOM 671 C C . GLY A 1 84 ? 4.134 -4.375 18.543 1.00 63.41 84 GLY A C 1
ATOM 672 O O . GLY A 1 84 ? 4.455 -3.620 17.636 1.00 63.41 84 GLY A O 1
ATOM 673 N N . THR A 1 85 ? 4.827 -4.399 19.686 1.00 57.34 85 THR A N 1
ATOM 674 C CA . THR A 1 85 ? 6.041 -3.585 19.936 1.00 57.34 85 THR A CA 1
ATOM 675 C C . THR A 1 85 ? 7.337 -4.247 19.460 1.00 57.34 85 THR A C 1
ATOM 677 O O . THR A 1 85 ? 8.423 -3.749 19.743 1.00 57.34 85 THR A O 1
ATOM 680 N N . LYS A 1 86 ? 7.259 -5.402 18.789 1.00 57.50 86 LYS A N 1
ATOM 681 C CA . LYS A 1 86 ? 8.430 -6.252 18.537 1.00 57.50 86 LYS A CA 1
ATOM 682 C C . LYS A 1 86 ? 9.318 -5.743 17.391 1.00 57.50 86 LYS A C 1
ATOM 684 O O . LYS A 1 86 ? 10.489 -6.104 17.358 1.00 57.50 86 LYS A O 1
ATOM 689 N N . TYR A 1 87 ? 8.777 -4.912 16.495 1.00 57.62 87 TYR A N 1
ATOM 690 C CA . TYR A 1 87 ? 9.444 -4.503 15.249 1.00 57.62 87 TYR A CA 1
ATOM 691 C C . TYR A 1 87 ? 9.330 -3.003 14.914 1.00 57.62 87 TYR A C 1
ATOM 693 O O . TYR A 1 87 ? 9.640 -2.614 13.794 1.00 57.62 87 TYR A O 1
ATOM 701 N N . TRP A 1 88 ? 8.902 -2.152 15.854 1.00 62.97 88 TRP A N 1
ATOM 702 C CA . TRP A 1 88 ? 8.786 -0.706 15.617 1.00 62.97 88 TRP A CA 1
ATOM 703 C C . TRP A 1 88 ? 9.736 0.079 16.519 1.00 62.97 88 TRP A C 1
ATOM 705 O O . TRP A 1 88 ? 9.569 0.092 17.738 1.00 62.97 88 TRP A O 1
ATOM 715 N N . GLU A 1 89 ? 10.689 0.786 15.913 1.00 59.66 89 GLU A N 1
ATOM 716 C CA . GLU A 1 89 ? 11.459 1.839 16.573 1.00 59.66 89 GLU A CA 1
ATOM 717 C C . GLU A 1 89 ? 10.908 3.198 16.135 1.00 59.66 89 GLU A C 1
ATOM 719 O O . GLU A 1 89 ? 11.047 3.615 14.987 1.00 59.66 89 GLU A O 1
ATOM 724 N N . VAL A 1 90 ? 10.249 3.901 17.056 1.00 62.69 90 VAL A N 1
ATOM 725 C CA . VAL A 1 90 ? 9.822 5.283 16.822 1.00 62.69 90 VAL A CA 1
ATOM 726 C C . VAL A 1 90 ? 11.004 6.180 17.160 1.00 62.69 90 VAL A C 1
ATOM 728 O O . VAL A 1 90 ? 11.357 6.311 18.330 1.00 62.69 90 VAL A O 1
ATOM 731 N N . SER A 1 91 ? 11.614 6.795 16.148 1.00 62.31 91 SER A N 1
ATOM 732 C CA . SER A 1 91 ? 12.620 7.844 16.342 1.00 62.31 91 SER A CA 1
ATOM 733 C C . SER A 1 91 ? 11.934 9.212 16.354 1.00 62.31 91 SER A C 1
ATOM 735 O O . SER A 1 91 ? 11.602 9.730 15.287 1.00 62.31 91 SER A O 1
ATOM 737 N N . PRO A 1 92 ? 11.665 9.815 17.526 1.00 58.09 92 PRO A N 1
ATOM 738 C CA . PRO A 1 92 ? 11.195 11.190 17.574 1.00 58.09 92 PRO A CA 1
ATOM 739 C C . PRO A 1 92 ? 12.311 12.123 17.087 1.00 58.09 92 PRO A C 1
ATOM 741 O O . PRO A 1 92 ? 13.454 12.024 17.535 1.00 58.09 92 PRO A O 1
ATOM 744 N N . ASN A 1 93 ? 11.978 13.043 16.183 1.00 56.56 93 ASN A N 1
ATOM 745 C CA . ASN A 1 93 ? 12.875 14.143 15.841 1.00 56.56 93 ASN A CA 1
ATOM 746 C C . ASN A 1 93 ? 13.000 15.065 17.068 1.00 56.56 93 ASN A C 1
ATOM 748 O O . ASN A 1 93 ? 11.996 15.631 17.505 1.00 56.56 93 ASN A O 1
ATOM 752 N N . ASN A 1 94 ? 14.212 15.169 17.626 1.00 48.38 94 ASN A N 1
ATOM 753 C CA . ASN A 1 94 ? 14.583 16.173 18.633 1.00 48.38 94 ASN A CA 1
ATOM 754 C C . ASN A 1 94 ? 14.860 17.530 17.983 1.00 48.38 94 ASN A C 1
ATOM 756 O O . ASN A 1 94 ? 15.532 17.539 16.926 1.00 48.38 94 ASN A O 1
#

Radius of gyration: 13.76 Å; chains: 1; bounding box: 38×26×35 Å

pLDDT: mean 83.69, std 12.92, range [48.38, 95.75]